Protein AF-A0AA43KV39-F1 (afdb_monomer_lite)

Radius of gyration: 13.29 Å; chains: 1; bounding box: 35×27×35 Å

Structure (mmCIF, N/CA/C/O backbone):
data_AF-A0AA43KV39-F1
#
_entry.id   AF-A0AA43KV39-F1
#
loop_
_atom_site.group_PDB
_atom_site.id
_atom_site.type_symbol
_atom_site.label_atom_id
_atom_site.label_alt_id
_atom_site.label_comp_id
_atom_site.label_asym_id
_atom_site.label_entity_id
_atom_site.label_seq_id
_atom_site.pdbx_PDB_ins_code
_atom_site.Cartn_x
_atom_site.Cartn_y
_atom_site.Cartn_z
_atom_site.occupancy
_atom_site.B_iso_or_equiv
_atom_site.auth_seq_id
_atom_site.auth_comp_id
_atom_site.auth_asym_id
_atom_site.auth_atom_id
_atom_site.pdbx_PDB_model_num
ATOM 1 N N . MET A 1 1 ? -15.244 3.056 -6.005 1.00 67.12 1 MET A N 1
ATOM 2 C CA . MET A 1 1 ? -14.945 2.030 -4.979 1.00 67.12 1 MET A CA 1
ATOM 3 C C . MET A 1 1 ? -15.563 2.482 -3.680 1.00 67.12 1 MET A C 1
ATOM 5 O O . MET A 1 1 ? -15.532 3.676 -3.415 1.00 67.12 1 MET A O 1
ATOM 9 N N . ASP A 1 2 ? -16.117 1.561 -2.900 1.00 91.31 2 ASP A N 1
ATOM 10 C CA . ASP A 1 2 ? -16.593 1.884 -1.554 1.00 91.31 2 ASP A CA 1
ATOM 11 C C . ASP A 1 2 ? -15.446 1.821 -0.526 1.00 91.31 2 ASP A C 1
ATOM 13 O O . ASP A 1 2 ? -14.483 1.064 -0.692 1.00 91.31 2 ASP A O 1
ATOM 17 N N . LYS A 1 3 ? -15.552 2.602 0.555 1.00 94.44 3 LYS A N 1
ATOM 18 C CA . LYS A 1 3 ? -14.546 2.673 1.624 1.00 94.44 3 LYS A CA 1
ATOM 19 C C . LYS A 1 3 ? -14.251 1.300 2.227 1.00 94.44 3 LYS A C 1
ATOM 21 O O . LYS A 1 3 ? -13.086 1.002 2.487 1.00 94.44 3 LYS A O 1
ATOM 26 N N . GLN A 1 4 ? -15.261 0.448 2.414 1.00 96.00 4 GLN A N 1
ATOM 27 C CA . GLN A 1 4 ? -15.054 -0.887 2.986 1.00 96.00 4 GLN A CA 1
ATOM 28 C C . GLN A 1 4 ? -14.243 -1.786 2.053 1.00 96.00 4 GLN A C 1
ATOM 30 O O . GLN A 1 4 ? -13.355 -2.506 2.505 1.00 96.00 4 GLN A O 1
ATOM 35 N N . GLN A 1 5 ? -14.482 -1.701 0.742 1.00 95.69 5 GLN A N 1
ATOM 36 C CA . GLN A 1 5 ? -13.724 -2.468 -0.252 1.00 95.69 5 GLN A CA 1
ATOM 37 C C . GLN A 1 5 ? -12.246 -2.074 -0.265 1.00 95.69 5 GLN A C 1
ATOM 39 O O . GLN A 1 5 ? -11.387 -2.937 -0.424 1.00 95.69 5 GLN A O 1
ATOM 44 N N . LEU A 1 6 ? -11.951 -0.784 -0.081 1.00 97.06 6 LEU A N 1
ATOM 45 C CA . LEU A 1 6 ? -10.582 -0.287 0.037 1.00 97.06 6 LEU A CA 1
ATOM 46 C C . LEU A 1 6 ? -9.930 -0.796 1.328 1.00 97.06 6 LEU A C 1
ATOM 48 O O . LEU A 1 6 ? -8.862 -1.396 1.271 1.00 97.06 6 LEU A O 1
ATOM 52 N N . ILE A 1 7 ? -10.600 -0.648 2.475 1.00 97.81 7 ILE A N 1
ATOM 53 C CA . ILE A 1 7 ? -10.091 -1.114 3.776 1.00 97.81 7 ILE A CA 1
ATOM 54 C C . ILE A 1 7 ? -9.804 -2.624 3.770 1.00 97.81 7 ILE A C 1
ATOM 56 O O . ILE A 1 7 ? -8.805 -3.064 4.332 1.00 97.81 7 ILE A O 1
ATOM 60 N N . GLN A 1 8 ? -10.612 -3.436 3.084 1.00 96.88 8 GLN A N 1
ATOM 61 C CA . GLN A 1 8 ? -10.357 -4.878 2.941 1.00 96.88 8 GLN A CA 1
ATOM 62 C C . GLN A 1 8 ? -9.040 -5.205 2.218 1.00 96.88 8 GLN A C 1
ATOM 64 O O . GLN A 1 8 ? -8.522 -6.312 2.365 1.00 96.88 8 GLN A O 1
ATOM 69 N N . LYS A 1 9 ? -8.487 -4.269 1.435 1.00 96.62 9 LYS A N 1
ATOM 70 C CA . LYS A 1 9 ? -7.172 -4.408 0.789 1.00 96.62 9 LYS A CA 1
ATOM 71 C C . LYS A 1 9 ? -6.011 -3.978 1.687 1.00 96.62 9 LYS A C 1
ATOM 73 O O . LYS A 1 9 ? -4.862 -4.270 1.360 1.00 96.62 9 LYS A O 1
ATOM 78 N N . CYS A 1 10 ? -6.296 -3.300 2.795 1.00 97.56 10 CYS A N 1
ATOM 79 C CA . CYS A 1 10 ? -5.310 -2.830 3.759 1.00 97.56 10 CYS A CA 1
ATOM 80 C C . CYS A 1 10 ? -4.934 -3.941 4.746 1.00 97.56 10 CYS A C 1
ATOM 82 O O . CYS A 1 10 ? -5.776 -4.713 5.222 1.00 97.56 10 CYS A O 1
ATOM 84 N N . ARG A 1 11 ? -3.652 -4.020 5.102 1.00 96.56 11 ARG A N 1
ATOM 85 C CA . ARG A 1 11 ? -3.135 -5.000 6.058 1.00 96.56 11 ARG A CA 1
ATOM 86 C C . ARG A 1 11 ? -3.237 -4.507 7.496 1.00 96.56 11 ARG A C 1
ATOM 88 O O . ARG A 1 11 ? -3.636 -5.288 8.358 1.00 96.56 11 ARG A O 1
ATOM 95 N N . TYR A 1 12 ? -2.914 -3.245 7.734 1.00 97.25 12 TYR A N 1
ATOM 96 C CA . TYR A 1 12 ? -2.805 -2.614 9.043 1.00 97.25 12 TYR A CA 1
ATOM 97 C C . TYR A 1 12 ? -3.974 -1.673 9.329 1.00 97.25 12 TYR A C 1
ATOM 99 O O . TYR A 1 12 ? -4.525 -1.749 10.419 1.00 97.25 12 TYR A O 1
ATOM 107 N N . TYR A 1 13 ? -4.387 -0.836 8.375 1.00 98.19 13 TYR A N 1
ATOM 108 C CA . TYR A 1 13 ? -5.535 0.058 8.546 1.00 98.19 13 TYR A CA 1
ATOM 109 C C . TYR A 1 13 ? -6.853 -0.708 8.408 1.00 98.19 13 TYR A C 1
ATOM 111 O O . TYR A 1 13 ? -7.123 -1.281 7.352 1.00 98.19 13 TYR A O 1
ATOM 119 N N . LYS A 1 14 ? -7.692 -0.715 9.452 1.00 97.62 14 LYS A N 1
ATOM 120 C CA . LYS A 1 14 ? -9.015 -1.370 9.457 1.00 97.62 14 LYS A CA 1
ATOM 121 C C . LYS A 1 14 ? -10.174 -0.384 9.585 1.00 97.62 14 LYS A C 1
ATOM 123 O O . LYS A 1 14 ? -11.307 -0.791 9.823 1.00 97.62 14 LYS A O 1
ATOM 128 N N . GLY A 1 15 ? -9.914 0.905 9.370 1.00 96.50 15 GLY A N 1
ATOM 129 C CA . GLY A 1 15 ? -10.924 1.957 9.478 1.00 96.50 15 GLY A CA 1
ATOM 130 C C . GLY A 1 15 ? -10.966 2.640 10.842 1.00 96.50 15 GLY A C 1
ATOM 131 O O . GLY A 1 15 ? -11.862 3.454 11.071 1.00 96.50 15 GLY A O 1
ATOM 132 N N . GLU A 1 16 ? -10.022 2.331 11.735 1.00 97.19 16 GLU A N 1
ATOM 133 C CA . GLU A 1 16 ? -9.919 2.966 13.044 1.00 97.19 16 GLU A CA 1
ATOM 134 C C . GLU A 1 16 ? -9.674 4.473 12.904 1.00 97.19 16 GLU A C 1
ATOM 136 O O . GLU A 1 16 ? -9.059 4.945 11.945 1.00 97.19 16 GLU A O 1
ATOM 141 N N . LYS A 1 17 ? -10.157 5.250 13.877 1.00 94.62 17 LYS A N 1
ATOM 142 C CA . LYS A 1 17 ? -9.910 6.697 13.924 1.00 94.62 17 LYS A CA 1
ATOM 143 C C . LYS A 1 17 ? -8.466 7.015 14.323 1.00 94.62 17 LYS A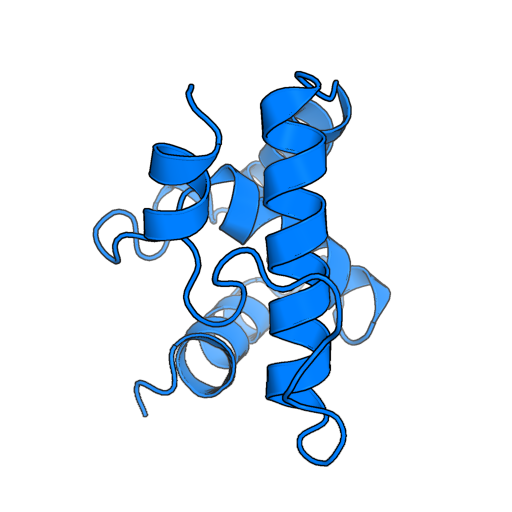 C 1
ATOM 145 O O . LYS A 1 17 ? -7.898 7.990 13.842 1.00 94.62 17 LYS A O 1
ATOM 150 N N . GLU A 1 18 ? -7.893 6.191 15.193 1.00 95.62 18 GLU A N 1
ATOM 151 C CA . GLU A 1 18 ? -6.562 6.367 15.769 1.00 95.62 18 GLU A CA 1
ATOM 152 C C . GLU A 1 18 ? -5.707 5.128 15.500 1.00 95.62 18 GLU A C 1
ATOM 154 O O . GLU A 1 18 ? -6.229 4.018 15.389 1.00 95.62 18 GLU A O 1
ATOM 159 N N . ASN A 1 19 ? -4.395 5.329 15.374 1.00 95.69 19 ASN A N 1
ATOM 160 C CA . ASN A 1 19 ? -3.454 4.262 15.055 1.00 95.69 19 ASN A CA 1
ATOM 161 C C . ASN A 1 19 ? -3.212 3.374 16.288 1.00 95.69 19 ASN A C 1
ATOM 163 O O . ASN A 1 19 ? -2.637 3.866 17.261 1.00 95.69 19 ASN A O 1
ATOM 167 N N . PRO A 1 20 ? -3.566 2.075 16.261 1.00 96.31 20 PRO A N 1
ATOM 168 C CA . PRO A 1 20 ? -3.349 1.186 17.401 1.00 96.31 20 PRO A CA 1
ATOM 169 C C . PRO A 1 20 ? -1.883 0.744 17.554 1.00 96.31 20 PRO A C 1
ATOM 171 O O . PRO A 1 20 ? -1.530 0.108 18.542 1.00 96.31 20 PRO A O 1
ATOM 174 N N . PHE A 1 21 ? -1.009 1.042 16.586 1.00 95.00 21 PHE A N 1
ATOM 175 C CA . PHE A 1 21 ? 0.370 0.552 16.543 1.00 95.00 21 PHE A CA 1
ATOM 176 C C . PHE A 1 21 ? 1.399 1.572 17.053 1.00 95.00 21 PHE A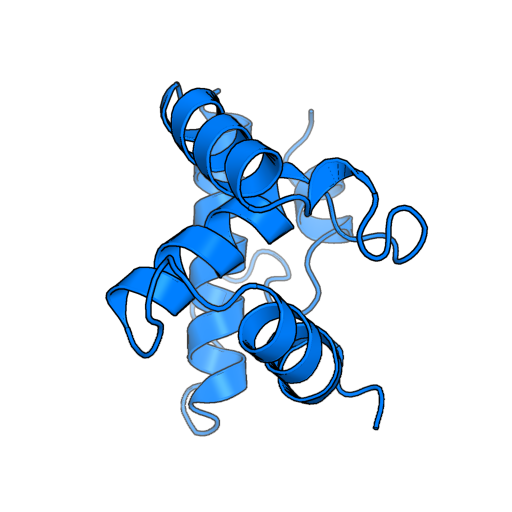 C 1
ATOM 178 O O . PHE A 1 21 ? 2.465 1.725 16.462 1.00 95.00 21 PHE A O 1
ATOM 185 N N . THR A 1 22 ? 1.119 2.276 18.148 1.00 91.31 22 THR A N 1
ATOM 186 C CA . THR A 1 22 ? 1.999 3.337 18.681 1.00 91.31 22 THR A CA 1
ATOM 187 C C . THR A 1 22 ? 3.401 2.846 19.060 1.00 91.31 22 THR A C 1
ATOM 189 O O . THR A 1 22 ? 4.369 3.574 18.863 1.00 91.31 22 THR A O 1
ATOM 192 N N . GLU A 1 23 ? 3.530 1.601 19.520 1.00 92.75 23 GLU A N 1
ATOM 193 C CA . GLU A 1 23 ? 4.801 1.020 19.983 1.00 92.75 23 GLU A CA 1
ATOM 194 C C . GLU A 1 23 ? 5.606 0.309 18.881 1.00 92.75 23 GLU A C 1
ATOM 196 O O . GLU A 1 23 ? 6.789 0.021 19.056 1.00 92.75 23 GLU A O 1
ATOM 201 N N . ASN A 1 24 ? 4.999 0.023 17.723 1.00 93.75 24 ASN A N 1
ATOM 202 C CA . ASN A 1 24 ? 5.679 -0.641 16.610 1.00 93.75 24 ASN A CA 1
ATOM 203 C C . ASN A 1 24 ? 5.817 0.318 15.428 1.00 93.75 24 ASN A C 1
ATOM 205 O O . ASN A 1 24 ? 4.881 0.480 14.649 1.00 93.75 24 ASN A O 1
ATOM 209 N N . GLN A 1 25 ? 7.002 0.909 15.268 1.00 91.69 25 GLN A N 1
ATOM 210 C CA . GLN A 1 25 ? 7.266 1.945 14.262 1.00 91.69 25 GLN A CA 1
ATOM 211 C C . GLN A 1 25 ? 6.898 1.521 12.830 1.00 91.69 25 GLN A C 1
ATOM 213 O O . GLN A 1 25 ? 6.268 2.290 12.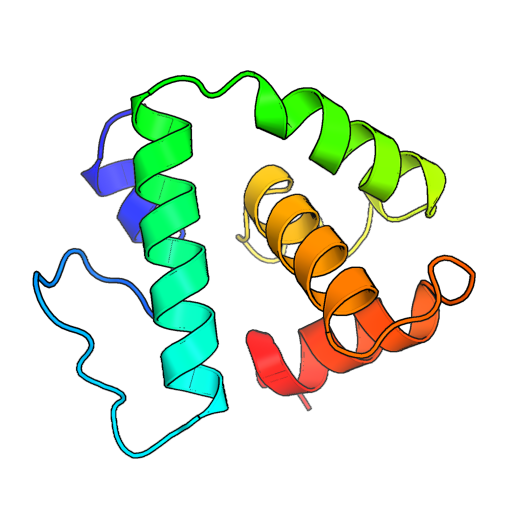107 1.00 91.69 25 GLN A O 1
ATOM 218 N N . ASN A 1 26 ? 7.215 0.284 12.430 1.00 91.88 26 ASN A N 1
ATOM 219 C CA . ASN A 1 26 ? 6.883 -0.209 11.090 1.00 91.88 26 ASN A CA 1
ATOM 220 C C . ASN A 1 26 ? 5.368 -0.318 10.895 1.00 91.88 26 ASN A C 1
ATOM 222 O O . ASN A 1 26 ? 4.825 0.215 9.929 1.00 91.88 26 ASN A O 1
ATOM 226 N N . LYS A 1 27 ? 4.664 -0.972 11.828 1.00 95.00 27 LYS A N 1
ATOM 227 C CA . LYS A 1 27 ? 3.200 -1.090 11.758 1.00 95.00 27 LYS A CA 1
ATOM 228 C C . LYS A 1 27 ? 2.523 0.281 11.839 1.00 95.00 27 LYS A C 1
ATOM 230 O O . LYS A 1 27 ? 1.540 0.497 11.139 1.00 95.00 27 LYS A O 1
ATOM 235 N N . ASN A 1 28 ? 3.074 1.204 12.631 1.00 95.44 28 ASN A N 1
ATOM 236 C CA . ASN A 1 28 ? 2.607 2.581 12.736 1.00 95.44 28 ASN A CA 1
ATOM 237 C C . ASN A 1 28 ? 2.628 3.270 11.366 1.00 95.44 28 ASN A C 1
ATOM 239 O O . ASN A 1 28 ? 1.593 3.721 10.875 1.00 95.44 28 ASN A O 1
ATOM 243 N N . MET A 1 29 ? 3.799 3.269 10.730 1.00 94.88 29 MET A N 1
ATOM 244 C CA . MET A 1 29 ? 4.024 3.868 9.420 1.00 94.88 29 MET A CA 1
ATOM 245 C C . MET A 1 29 ? 3.130 3.236 8.346 1.00 94.88 29 MET A C 1
ATOM 247 O O . MET A 1 29 ? 2.507 3.952 7.562 1.00 94.88 29 MET A O 1
ATOM 251 N N . PHE A 1 30 ? 3.018 1.906 8.312 1.00 96.81 30 PHE A N 1
ATOM 252 C CA . PHE A 1 30 ? 2.172 1.235 7.325 1.00 96.81 30 PHE A CA 1
ATOM 253 C C . PHE A 1 30 ? 0.686 1.504 7.531 1.00 96.81 30 PHE A C 1
ATOM 255 O O . PHE A 1 30 ? -0.015 1.746 6.553 1.00 96.81 30 PHE A O 1
ATOM 262 N N . TRP A 1 31 ? 0.208 1.523 8.777 1.00 98.00 31 TRP A N 1
ATOM 263 C CA . TRP A 1 31 ? -1.163 1.929 9.084 1.00 98.00 31 TRP A CA 1
ATOM 264 C C . TRP A 1 31 ? -1.441 3.348 8.576 1.00 98.00 31 TRP A C 1
ATOM 266 O O . TRP A 1 31 ? -2.472 3.592 7.950 1.00 98.00 31 TRP A O 1
ATOM 276 N N . PHE A 1 32 ? -0.497 4.275 8.774 1.00 97.12 32 PHE A N 1
ATOM 277 C CA . PHE A 1 32 ? -0.634 5.650 8.301 1.00 97.12 32 PHE A CA 1
ATOM 278 C C . PHE A 1 32 ? -0.692 5.730 6.770 1.00 97.12 32 PHE A C 1
ATOM 280 O O . PHE A 1 32 ? -1.566 6.396 6.219 1.00 97.12 32 PHE A O 1
ATOM 287 N N . TYR A 1 33 ? 0.193 5.032 6.057 1.00 97.44 33 TYR A N 1
ATOM 288 C CA . TYR A 1 33 ? 0.170 5.066 4.594 1.00 97.44 33 TYR A CA 1
ATOM 289 C C . TYR A 1 33 ? -1.041 4.361 3.995 1.00 97.44 33 TYR A C 1
ATOM 291 O O . TYR A 1 33 ? -1.580 4.834 2.998 1.00 97.44 33 TYR A O 1
ATOM 299 N N . GLU A 1 34 ? -1.522 3.286 4.609 1.00 98.38 34 GLU A N 1
ATOM 300 C CA . GLU A 1 34 ? -2.762 2.648 4.180 1.00 98.38 34 GLU A CA 1
ATOM 301 C C . GLU A 1 34 ? -3.980 3.545 4.413 1.00 98.38 34 GLU A C 1
ATOM 303 O O . GLU A 1 34 ? -4.822 3.648 3.522 1.00 98.38 34 GLU A O 1
ATOM 308 N N . SER A 1 35 ? -4.061 4.251 5.546 1.00 98.12 35 SER A N 1
ATOM 309 C CA . SER A 1 35 ? -5.165 5.189 5.792 1.00 98.12 35 SER A CA 1
ATOM 310 C C . SER A 1 35 ? -5.162 6.341 4.783 1.00 98.12 35 SER A C 1
ATOM 312 O O . SER A 1 35 ? -6.211 6.670 4.222 1.00 98.12 35 SER A O 1
ATOM 314 N N . LYS A 1 36 ? -3.979 6.875 4.447 1.00 97.56 36 LYS A N 1
ATOM 315 C CA . LYS A 1 36 ? -3.822 7.870 3.378 1.00 97.56 36 LYS A CA 1
ATOM 316 C C . LYS A 1 36 ? -4.153 7.323 2.000 1.00 97.56 36 LYS A C 1
ATOM 318 O O . LYS A 1 36 ? -4.816 8.010 1.231 1.00 97.56 36 LYS A O 1
ATOM 323 N N . TRP A 1 37 ? -3.779 6.086 1.697 1.00 98.19 37 TRP A N 1
ATOM 324 C CA . TRP A 1 37 ? -4.170 5.444 0.447 1.00 98.19 37 TRP A CA 1
ATOM 325 C C . TRP A 1 37 ? -5.695 5.301 0.321 1.00 98.19 37 TRP A C 1
ATOM 327 O O . TRP A 1 37 ? -6.239 5.593 -0.745 1.00 98.19 37 TRP A O 1
ATOM 337 N N . VAL A 1 38 ? -6.399 4.911 1.394 1.00 98.06 38 VAL A N 1
ATOM 338 C CA . VAL A 1 38 ? -7.873 4.846 1.403 1.00 98.06 38 VAL A CA 1
ATOM 339 C C . VAL A 1 38 ? -8.477 6.233 1.180 1.00 98.06 38 VAL A C 1
ATOM 341 O O . VAL A 1 38 ? -9.343 6.381 0.320 1.00 98.06 38 VAL A O 1
ATOM 344 N N . GLU A 1 39 ? -8.009 7.249 1.909 1.00 96.88 39 GLU A N 1
ATOM 345 C CA . GLU A 1 39 ? -8.460 8.641 1.768 1.00 96.88 39 GLU A CA 1
ATOM 346 C C . GLU A 1 39 ? -8.277 9.149 0.329 1.00 96.88 39 GLU A C 1
ATOM 348 O O . GLU A 1 39 ? -9.224 9.624 -0.297 1.00 96.88 39 GLU A O 1
ATOM 353 N N . MET A 1 40 ? -7.080 8.982 -0.234 1.00 96.25 40 MET A N 1
ATOM 354 C CA . MET A 1 40 ? -6.768 9.380 -1.607 1.00 96.25 40 MET A CA 1
ATOM 355 C C . MET A 1 40 ? -7.609 8.622 -2.640 1.00 96.25 40 MET A C 1
ATOM 357 O O . MET A 1 40 ? -8.027 9.209 -3.635 1.00 96.25 40 MET A O 1
ATOM 361 N N . SER A 1 41 ? -7.870 7.330 -2.413 1.00 96.69 41 SER A N 1
ATOM 362 C CA . SER A 1 41 ? -8.672 6.488 -3.313 1.00 96.69 41 SER A CA 1
ATOM 363 C C . SER A 1 41 ? -10.142 6.892 -3.335 1.00 96.69 41 SER A C 1
ATOM 365 O O . SER A 1 41 ? -10.767 6.849 -4.393 1.00 96.69 41 SER A O 1
ATOM 367 N N . LEU A 1 42 ? -10.694 7.299 -2.189 1.00 95.94 42 LEU A N 1
ATOM 368 C CA . LEU A 1 42 ? -12.061 7.816 -2.094 1.00 95.94 42 LEU A CA 1
ATOM 369 C C . LEU A 1 42 ? -12.212 9.176 -2.774 1.00 95.94 42 LEU A C 1
ATOM 371 O O . LEU A 1 42 ? -13.244 9.436 -3.384 1.00 95.94 42 LEU A O 1
ATOM 375 N N . ASN A 1 43 ? -11.176 10.008 -2.694 1.00 94.69 43 ASN A N 1
ATOM 376 C CA . ASN A 1 43 ? -11.158 11.344 -3.283 1.00 94.69 43 ASN A CA 1
ATOM 377 C C . ASN A 1 43 ? -10.652 11.368 -4.733 1.00 94.69 43 ASN A C 1
ATOM 379 O O . ASN A 1 43 ? -10.458 12.450 -5.276 1.00 94.69 43 ASN A O 1
ATOM 383 N N . SER A 1 44 ? -10.396 10.204 -5.344 1.00 90.81 44 SER A N 1
ATOM 384 C CA . SER A 1 44 ? -9.857 10.095 -6.707 1.00 90.81 44 SER A CA 1
ATOM 385 C C . SER A 1 44 ? -8.631 10.987 -6.941 1.00 90.81 44 SER A C 1
ATOM 387 O O . SER A 1 44 ? -8.549 11.687 -7.941 1.00 90.81 44 SER A O 1
ATOM 389 N N . SER A 1 45 ? -7.686 10.980 -5.998 1.00 93.06 45 SER A N 1
ATOM 390 C CA . SER A 1 45 ? -6.517 11.861 -6.041 1.00 93.06 45 SER A CA 1
ATOM 391 C C . SER A 1 45 ? -5.688 11.679 -7.318 1.00 93.06 45 SER A C 1
ATOM 393 O O . SER A 1 45 ? -5.218 10.576 -7.606 1.00 93.06 45 SER A O 1
ATOM 395 N N . ASP A 1 46 ? -5.408 12.789 -8.004 1.00 91.94 46 ASP A N 1
ATOM 396 C CA . ASP A 1 46 ? -4.572 12.822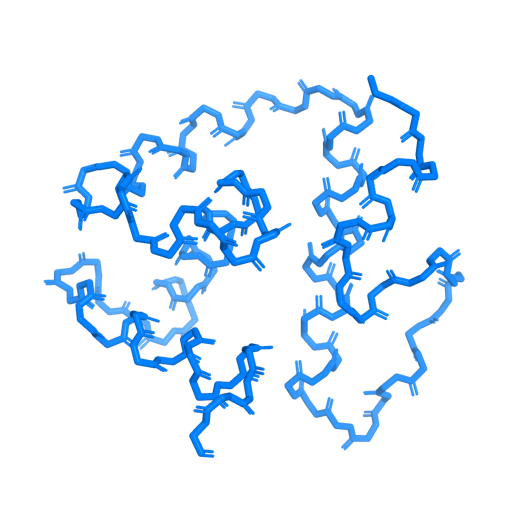 -9.214 1.00 91.94 46 ASP A CA 1
ATOM 397 C C . ASP A 1 46 ? -3.111 12.401 -8.963 1.00 91.94 46 ASP A C 1
ATOM 399 O O . ASP A 1 46 ? -2.391 12.029 -9.889 1.00 91.94 46 ASP A O 1
ATOM 403 N N . LEU A 1 47 ? -2.674 12.392 -7.697 1.00 92.00 47 LEU A N 1
ATOM 404 C CA . LEU A 1 47 ? -1.328 11.968 -7.296 1.00 92.00 47 LEU A CA 1
ATOM 405 C C . LEU A 1 47 ? -1.046 10.492 -7.606 1.00 92.00 47 LEU A C 1
ATOM 407 O O . LEU A 1 47 ? 0.113 10.092 -7.688 1.00 92.00 47 LEU A O 1
ATOM 411 N N . PHE A 1 48 ? -2.076 9.655 -7.774 1.00 92.94 48 PHE A N 1
ATOM 412 C CA . PHE A 1 48 ? -1.844 8.253 -8.119 1.00 92.94 48 PHE A CA 1
ATOM 413 C C . PHE A 1 48 ? -1.187 8.078 -9.480 1.00 92.94 48 PHE A C 1
ATOM 415 O O . PHE A 1 48 ? -0.411 7.137 -9.631 1.00 92.94 48 PHE A O 1
ATOM 422 N N . SER A 1 49 ? -1.460 8.968 -10.433 1.00 93.25 49 SER A N 1
ATOM 423 C CA . SER A 1 49 ? -0.854 8.907 -11.762 1.00 93.25 49 SER A CA 1
ATOM 424 C C . SER A 1 49 ? 0.664 9.042 -11.660 1.00 93.25 49 SER A C 1
ATOM 426 O O . SER A 1 49 ? 1.378 8.150 -12.106 1.00 93.25 49 SER A O 1
ATOM 428 N N . SER A 1 50 ? 1.160 10.059 -10.944 1.00 93.81 50 SER A N 1
ATOM 429 C CA . SER A 1 50 ? 2.605 10.256 -10.776 1.00 93.81 50 SER A CA 1
ATOM 430 C C . SER A 1 50 ? 3.264 9.108 -10.009 1.00 93.81 50 SER A C 1
ATOM 432 O O . SER A 1 50 ? 4.324 8.632 -10.402 1.00 93.81 50 SER A O 1
ATOM 434 N N . TYR A 1 51 ? 2.622 8.600 -8.950 1.00 95.12 51 TYR A N 1
ATOM 435 C CA . TYR A 1 51 ? 3.167 7.467 -8.195 1.00 95.12 51 TYR A CA 1
ATOM 436 C C . TYR A 1 51 ? 3.244 6.195 -9.045 1.00 95.12 51 TYR A C 1
ATOM 438 O O . TYR A 1 51 ? 4.217 5.447 -8.950 1.00 95.12 51 TYR A O 1
ATOM 446 N N . ILE A 1 52 ? 2.230 5.929 -9.871 1.00 95.69 52 ILE A N 1
ATOM 447 C CA . ILE A 1 52 ? 2.222 4.779 -10.780 1.00 95.69 52 ILE A CA 1
ATOM 448 C C . ILE A 1 52 ? 3.282 4.937 -11.871 1.00 95.69 52 ILE A C 1
ATOM 450 O O . ILE A 1 52 ? 3.959 3.958 -12.179 1.00 95.69 52 ILE A O 1
ATOM 454 N N . ASP A 1 53 ? 3.462 6.138 -12.417 1.00 94.81 53 ASP A N 1
ATOM 455 C CA . ASP A 1 53 ? 4.475 6.404 -13.437 1.00 94.81 53 ASP A CA 1
ATOM 456 C C . ASP A 1 53 ? 5.888 6.161 -12.896 1.00 94.81 53 ASP A C 1
ATOM 458 O O . ASP A 1 53 ? 6.654 5.414 -13.505 1.00 94.81 53 ASP A O 1
ATOM 462 N N . GLU A 1 54 ? 6.209 6.686 -11.708 1.00 92.81 54 GLU A N 1
ATOM 463 C CA . GLU A 1 54 ? 7.485 6.430 -11.021 1.00 92.81 54 GLU A CA 1
ATOM 464 C C . GLU A 1 54 ? 7.699 4.933 -10.751 1.00 92.81 54 GLU A C 1
ATOM 466 O O . GLU A 1 54 ? 8.770 4.379 -11.004 1.00 92.81 54 GLU A O 1
ATOM 471 N N . TYR A 1 55 ? 6.658 4.248 -10.274 1.00 95.12 55 TYR A N 1
ATOM 472 C CA . TYR A 1 55 ? 6.692 2.816 -9.987 1.00 95.12 55 TYR A CA 1
ATOM 473 C C . TYR A 1 55 ? 6.922 1.971 -11.250 1.00 95.12 55 TYR A C 1
ATOM 475 O O . TYR A 1 55 ? 7.687 1.003 -11.244 1.00 95.12 55 TYR A O 1
ATOM 483 N N . ASN A 1 56 ? 6.281 2.338 -12.358 1.00 94.75 56 ASN A N 1
ATOM 484 C CA . ASN A 1 56 ? 6.441 1.655 -13.636 1.00 94.75 56 ASN A CA 1
ATOM 485 C C . ASN A 1 56 ? 7.811 1.943 -14.262 1.00 94.75 56 ASN A C 1
ATOM 487 O O . ASN A 1 56 ? 8.434 1.014 -14.776 1.00 94.75 56 ASN A O 1
ATOM 491 N N . ALA A 1 57 ? 8.307 3.181 -14.164 1.00 93.31 57 ALA A N 1
ATOM 492 C CA . ALA A 1 57 ? 9.650 3.564 -14.604 1.00 93.31 57 ALA A CA 1
ATOM 493 C C . ALA A 1 57 ? 10.751 2.793 -13.850 1.00 93.31 57 ALA A C 1
ATOM 495 O O . ALA A 1 57 ? 11.809 2.509 -14.409 1.00 93.31 57 ALA A O 1
ATOM 496 N N . ALA A 1 58 ? 10.471 2.379 -12.612 1.00 92.81 58 ALA A N 1
ATOM 497 C CA . ALA A 1 58 ? 11.318 1.504 -11.805 1.00 92.81 58 ALA A CA 1
ATOM 498 C C . ALA A 1 58 ? 11.175 -0.002 -12.131 1.00 92.81 58 ALA A C 1
ATOM 500 O O . ALA A 1 58 ? 11.712 -0.841 -11.405 1.00 92.81 58 ALA A O 1
ATOM 501 N N . TRP A 1 59 ? 10.458 -0.370 -13.202 1.00 93.81 59 TRP A N 1
ATOM 502 C CA . TRP A 1 59 ? 10.206 -1.759 -13.616 1.00 93.81 59 TRP A CA 1
ATOM 503 C C . TRP A 1 59 ? 9.498 -2.601 -12.541 1.00 93.81 59 TRP A C 1
ATOM 505 O O . TRP A 1 59 ? 9.801 -3.781 -12.347 1.00 93.81 59 TRP A O 1
ATOM 515 N N . LEU A 1 60 ? 8.562 -1.990 -11.807 1.00 94.94 60 LEU A N 1
ATOM 516 C CA . LEU A 1 60 ? 7.800 -2.660 -10.747 1.00 94.94 60 LEU A CA 1
ATOM 517 C C . LEU A 1 60 ? 6.370 -3.046 -11.170 1.00 94.94 60 LEU A C 1
ATOM 519 O O . LEU A 1 60 ? 5.634 -3.623 -10.375 1.00 94.94 60 LEU A O 1
ATOM 523 N N . TYR A 1 61 ? 5.963 -2.778 -12.413 1.00 93.19 61 TYR A N 1
ATOM 524 C CA . TYR A 1 61 ? 4.590 -2.970 -12.918 1.00 93.19 61 TYR A CA 1
ATOM 525 C C . TYR A 1 61 ? 4.037 -4.411 -12.810 1.00 93.19 61 TYR A C 1
ATOM 527 O O . TYR A 1 61 ? 2.816 -4.628 -12.848 1.00 93.19 61 TYR A O 1
ATOM 535 N N . ASP A 1 62 ? 4.913 -5.409 -12.703 1.00 93.19 62 ASP A N 1
ATOM 536 C CA . ASP A 1 62 ? 4.596 -6.829 -12.533 1.00 93.19 62 ASP A CA 1
ATOM 537 C C . ASP A 1 62 ? 4.945 -7.374 -11.133 1.00 93.19 62 ASP A C 1
ATOM 539 O O . ASP A 1 62 ? 4.594 -8.513 -10.809 1.00 93.19 62 ASP A O 1
ATOM 543 N N . PHE A 1 63 ? 5.556 -6.558 -10.268 1.00 95.31 63 PHE A N 1
ATOM 544 C CA . PHE A 1 63 ? 6.026 -6.970 -8.950 1.00 95.31 63 PHE A CA 1
ATOM 545 C C . PHE A 1 63 ? 4.874 -7.419 -8.039 1.00 95.31 63 PHE A C 1
ATOM 547 O O . PHE A 1 63 ? 3.982 -6.647 -7.666 1.00 95.31 63 PHE A O 1
ATOM 554 N N . GLU A 1 64 ? 4.912 -8.695 -7.645 1.00 95.06 64 GLU A N 1
ATOM 555 C CA . GLU A 1 64 ? 3.957 -9.319 -6.723 1.00 95.06 64 GLU A CA 1
ATOM 556 C C . GLU A 1 64 ? 2.486 -9.111 -7.127 1.00 95.06 64 GLU A C 1
ATOM 558 O O . GLU A 1 64 ? 1.611 -8.950 -6.281 1.00 95.06 64 GLU A O 1
ATOM 563 N N . ARG A 1 65 ? 2.166 -9.078 -8.430 1.00 92.31 65 ARG A N 1
ATOM 564 C CA . ARG A 1 65 ? 0.822 -8.716 -8.939 1.00 92.31 65 ARG A CA 1
ATOM 565 C C . ARG A 1 65 ? -0.344 -9.510 -8.312 1.00 92.31 65 ARG A C 1
ATOM 567 O O . ARG A 1 65 ? -1.482 -9.049 -8.344 1.00 92.31 65 ARG A O 1
ATOM 574 N N . LYS A 1 66 ? -0.079 -10.694 -7.751 1.00 93.12 66 LYS A N 1
ATOM 575 C CA . LYS A 1 66 ? -1.076 -11.604 -7.162 1.00 93.12 66 LYS A CA 1
ATOM 576 C C . LYS A 1 66 ? -1.111 -11.600 -5.626 1.00 93.12 66 LYS A C 1
ATOM 578 O O . LYS A 1 66 ? -1.859 -12.380 -5.049 1.00 93.12 66 LYS A O 1
ATOM 583 N N . ASP A 1 67 ? -0.364 -10.725 -4.955 1.00 94.12 67 ASP A N 1
ATOM 584 C CA . ASP A 1 67 ? -0.256 -10.693 -3.485 1.00 94.12 67 ASP A CA 1
ATOM 585 C C . ASP A 1 67 ? -1.423 -9.994 -2.758 1.00 94.12 67 ASP A C 1
ATOM 587 O O . ASP A 1 67 ? -1.356 -9.758 -1.546 1.00 94.12 67 ASP A O 1
ATOM 591 N N . GLY A 1 68 ? -2.461 -9.603 -3.503 1.00 93.25 68 GLY A N 1
ATOM 592 C CA . GLY A 1 68 ? -3.659 -8.939 -2.997 1.00 93.25 68 GLY A CA 1
ATOM 593 C C . GLY A 1 68 ? -3.507 -7.446 -2.685 1.00 93.25 68 GLY A C 1
ATOM 594 O O . GLY A 1 68 ? -4.519 -6.803 -2.403 1.00 93.25 68 GLY A O 1
ATOM 595 N N . THR A 1 69 ? -2.301 -6.871 -2.766 1.00 96.56 69 THR A N 1
ATOM 596 C CA . THR A 1 69 ? -2.083 -5.438 -2.531 1.00 96.56 69 THR A CA 1
ATOM 597 C C . THR A 1 69 ? -2.266 -4.647 -3.831 1.00 96.56 69 THR A C 1
ATOM 599 O O . THR A 1 69 ? -1.586 -4.930 -4.819 1.00 96.56 69 THR A O 1
ATOM 602 N N . PRO A 1 70 ? -3.141 -3.622 -3.850 1.00 96.19 70 PRO A N 1
ATOM 603 C CA . PRO A 1 70 ? -3.353 -2.781 -5.022 1.00 96.19 70 PRO A CA 1
ATOM 604 C C . PRO A 1 70 ? -2.064 -2.115 -5.507 1.00 96.19 70 PRO A C 1
ATOM 606 O O . PRO A 1 70 ? -1.258 -1.645 -4.704 1.00 96.19 70 PRO A O 1
ATOM 609 N N . GLN A 1 71 ? -1.896 -2.010 -6.825 1.00 96.38 71 GLN A N 1
ATOM 610 C CA . GLN A 1 71 ? -0.704 -1.397 -7.416 1.00 96.38 71 GLN A CA 1
ATOM 611 C C . GLN A 1 71 ? -0.525 0.060 -6.970 1.00 96.38 71 GLN A C 1
ATOM 613 O O . GLN A 1 71 ? 0.592 0.470 -6.687 1.00 96.38 71 GLN A O 1
ATOM 618 N N . THR A 1 72 ? -1.611 0.822 -6.808 1.00 96.62 72 THR A N 1
ATOM 619 C CA . THR A 1 72 ? -1.557 2.207 -6.307 1.00 96.62 72 THR A CA 1
ATOM 620 C C . THR A 1 72 ? -1.073 2.299 -4.859 1.00 96.62 72 THR A C 1
ATOM 622 O O . THR A 1 72 ? -0.407 3.266 -4.499 1.00 96.62 72 THR A O 1
ATOM 625 N N . LEU A 1 73 ? -1.337 1.280 -4.032 1.00 98.00 73 LEU A N 1
ATOM 626 C CA . LEU A 1 73 ? -0.778 1.195 -2.681 1.00 98.00 73 LEU A CA 1
ATOM 627 C C . LEU A 1 73 ? 0.711 0.831 -2.732 1.00 98.00 73 LEU A C 1
ATOM 629 O O . LEU A 1 73 ? 1.509 1.435 -2.021 1.00 98.00 73 LEU A O 1
ATOM 633 N N . LYS A 1 74 ? 1.121 -0.090 -3.612 1.00 97.50 74 LYS A N 1
ATOM 634 C CA . LYS A 1 74 ? 2.551 -0.387 -3.824 1.00 97.50 74 LYS A CA 1
ATOM 635 C C . LYS A 1 74 ? 3.321 0.830 -4.331 1.00 97.50 74 LYS A C 1
ATOM 637 O O . LYS A 1 74 ? 4.414 1.086 -3.843 1.00 97.50 74 LYS A O 1
ATOM 642 N N . ALA A 1 75 ? 2.734 1.587 -5.252 1.00 96.56 75 ALA A N 1
ATOM 643 C CA . ALA A 1 75 ? 3.292 2.818 -5.792 1.00 96.56 75 ALA A CA 1
ATOM 644 C C . ALA A 1 75 ? 3.444 3.903 -4.716 1.00 96.56 75 ALA A C 1
ATOM 646 O O . ALA A 1 75 ? 4.512 4.496 -4.598 1.00 96.56 75 ALA A O 1
ATOM 647 N N . LEU A 1 76 ? 2.429 4.094 -3.861 1.00 96.88 76 LEU A N 1
ATOM 648 C CA . LEU A 1 76 ? 2.537 4.979 -2.697 1.00 96.88 76 LEU A CA 1
ATOM 649 C C . LEU A 1 76 ? 3.687 4.545 -1.774 1.00 96.88 76 LEU A C 1
ATOM 651 O O . LEU A 1 76 ? 4.501 5.372 -1.374 1.00 96.88 76 LEU A O 1
ATOM 655 N N . LEU A 1 77 ? 3.764 3.255 -1.434 1.00 95.88 77 LEU A N 1
ATOM 656 C CA . LEU A 1 77 ? 4.821 2.728 -0.568 1.00 95.88 77 LEU A CA 1
ATOM 657 C C . LEU A 1 77 ? 6.208 2.878 -1.200 1.00 95.88 77 LEU A C 1
ATOM 659 O O . LEU A 1 77 ? 7.153 3.191 -0.485 1.00 95.88 77 LEU A O 1
ATOM 663 N N . PHE A 1 78 ? 6.331 2.691 -2.515 1.00 95.31 78 PHE A N 1
ATOM 664 C CA . PHE A 1 78 ? 7.577 2.902 -3.249 1.00 95.31 78 PHE A CA 1
ATOM 665 C C . PHE A 1 78 ? 8.014 4.363 -3.206 1.00 95.31 78 PHE A C 1
ATOM 667 O O . PHE A 1 78 ? 9.130 4.639 -2.780 1.00 95.31 78 PHE A O 1
ATOM 674 N N . ASN A 1 79 ? 7.117 5.295 -3.535 1.00 93.38 79 ASN A N 1
ATOM 675 C CA . ASN A 1 79 ? 7.409 6.724 -3.465 1.00 93.38 79 ASN A CA 1
ATOM 676 C C . ASN A 1 79 ? 7.829 7.144 -2.039 1.00 93.38 79 ASN A C 1
ATOM 678 O O . ASN A 1 79 ? 8.768 7.909 -1.845 1.00 93.38 79 ASN A O 1
ATOM 682 N N . ARG A 1 80 ? 7.189 6.608 -0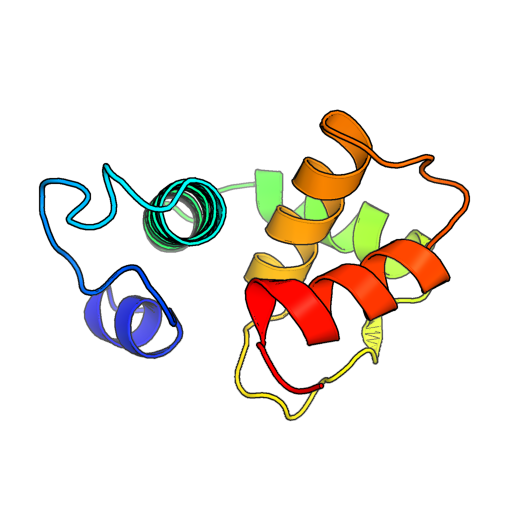.993 1.00 92.25 80 ARG A N 1
ATOM 683 C CA . ARG A 1 80 ? 7.609 6.892 0.392 1.00 92.25 80 ARG A CA 1
ATOM 684 C C . ARG A 1 80 ? 8.940 6.238 0.745 1.00 92.25 80 ARG A C 1
ATOM 686 O O . ARG A 1 80 ? 9.750 6.862 1.422 1.00 92.25 80 ARG A O 1
ATOM 693 N N . TYR A 1 81 ? 9.187 5.020 0.275 1.00 91.56 81 TYR A N 1
ATOM 694 C CA . TYR A 1 81 ? 10.459 4.335 0.472 1.00 91.56 81 TYR A CA 1
ATOM 695 C C . TYR A 1 81 ? 11.624 5.137 -0.125 1.00 91.56 81 TYR A C 1
ATOM 697 O O . TYR A 1 81 ? 12.616 5.350 0.570 1.00 91.56 81 TYR A O 1
ATOM 705 N N . THR A 1 82 ? 11.480 5.655 -1.350 1.00 88.12 82 THR A N 1
ATOM 706 C CA . THR A 1 82 ? 12.503 6.489 -2.005 1.00 88.12 82 THR A CA 1
ATOM 707 C C . THR A 1 82 ? 12.702 7.837 -1.310 1.00 88.12 82 THR A C 1
ATOM 709 O O . THR A 1 82 ? 13.822 8.316 -1.226 1.00 88.12 82 THR A O 1
ATOM 712 N N . HIS A 1 83 ? 11.663 8.439 -0.726 1.00 82.81 83 HIS A N 1
ATOM 713 C CA . HIS A 1 83 ? 11.828 9.690 0.027 1.00 82.81 83 HIS A CA 1
ATOM 714 C C . HIS A 1 83 ? 12.403 9.522 1.443 1.00 82.81 83 HIS A C 1
ATOM 716 O O . HIS A 1 83 ? 12.983 10.470 1.968 1.00 82.81 83 HIS A O 1
ATOM 722 N N . LEU A 1 84 ? 12.223 8.361 2.080 1.00 72.81 84 LEU A N 1
ATOM 723 C CA . LEU A 1 84 ? 12.664 8.125 3.460 1.00 72.81 84 LEU A CA 1
ATOM 724 C C . LEU A 1 84 ? 14.051 7.486 3.553 1.00 72.81 84 LEU A C 1
ATOM 726 O O . LEU A 1 84 ? 14.835 7.867 4.415 1.00 72.81 84 LEU A O 1
ATOM 730 N N . ASN A 1 85 ? 14.323 6.487 2.712 1.00 64.88 85 ASN A N 1
ATOM 731 C CA . ASN A 1 85 ? 15.479 5.597 2.858 1.00 64.88 85 ASN A CA 1
ATOM 732 C C . ASN A 1 85 ? 16.132 5.201 1.523 1.00 64.88 85 ASN A C 1
ATOM 734 O O . ASN A 1 85 ? 17.178 4.555 1.534 1.00 64.88 85 ASN A O 1
ATOM 738 N N . GLY A 1 86 ? 15.487 5.482 0.389 1.00 57.28 86 GLY A N 1
ATOM 739 C CA . GLY A 1 86 ? 15.812 4.860 -0.888 1.00 57.28 86 GLY A CA 1
ATOM 740 C C . GLY A 1 86 ? 16.505 5.792 -1.872 1.00 57.28 86 GLY A C 1
ATOM 741 O O . GLY A 1 86 ? 16.198 6.971 -1.984 1.00 57.28 86 GLY A O 1
ATOM 742 N N . ASP A 1 87 ? 17.405 5.214 -2.652 1.00 64.25 87 ASP A N 1
ATOM 743 C CA . ASP A 1 87 ? 17.815 5.771 -3.932 1.00 64.25 87 ASP A CA 1
ATOM 744 C C . ASP A 1 87 ? 16.797 5.315 -4.994 1.00 64.25 87 ASP A C 1
ATOM 746 O O . ASP A 1 87 ? 16.506 4.118 -5.104 1.00 64.25 87 ASP A O 1
ATOM 750 N N . TYR A 1 88 ? 16.257 6.254 -5.782 1.00 61.97 88 TYR A N 1
ATOM 751 C CA . TYR A 1 88 ? 15.385 5.961 -6.931 1.00 61.97 88 TYR A CA 1
ATOM 752 C C . TYR A 1 88 ? 16.031 4.969 -7.920 1.00 61.97 88 TYR A C 1
ATOM 754 O O . TYR A 1 88 ? 15.321 4.314 -8.682 1.00 61.97 88 TYR A O 1
ATOM 762 N N . SER A 1 89 ? 17.360 4.819 -7.887 1.00 65.56 89 SER A N 1
ATOM 763 C CA . SER A 1 89 ? 18.120 3.893 -8.725 1.00 65.56 89 SER A CA 1
ATOM 764 C C . SER A 1 89 ? 18.076 2.417 -8.285 1.00 65.56 89 SER A C 1
ATOM 766 O O . SER A 1 89 ? 18.545 1.561 -9.038 1.00 65.56 89 SER A O 1
ATOM 768 N N . ASN A 1 90 ? 17.498 2.074 -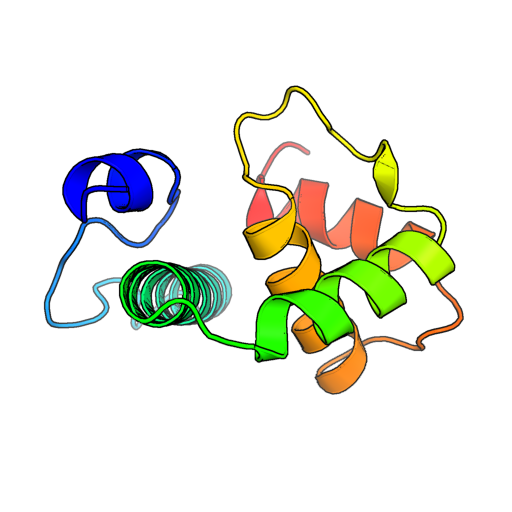7.119 1.00 80.00 90 ASN A N 1
ATOM 769 C CA . ASN A 1 90 ? 17.587 0.713 -6.561 1.00 80.00 90 ASN A CA 1
ATOM 770 C C . ASN A 1 90 ? 16.231 0.005 -6.292 1.00 80.00 90 ASN A C 1
ATOM 772 O O . ASN A 1 90 ? 15.883 -0.286 -5.141 1.00 80.00 90 ASN A O 1
ATOM 776 N N . PRO A 1 91 ? 15.461 -0.356 -7.343 1.00 87.50 91 PRO A N 1
ATOM 777 C CA . PRO A 1 91 ? 14.222 -1.132 -7.210 1.00 87.50 91 PRO A CA 1
ATOM 778 C C . PRO A 1 91 ? 14.349 -2.473 -6.453 1.00 87.50 91 PRO A C 1
ATOM 780 O O . PRO A 1 91 ? 13.408 -2.826 -5.734 1.00 87.50 91 PRO A O 1
ATOM 783 N N . PRO A 1 92 ? 15.451 -3.248 -6.565 1.00 91.44 92 PRO A N 1
ATOM 784 C CA . PRO A 1 92 ? 15.628 -4.483 -5.796 1.00 91.44 92 PRO A CA 1
ATOM 785 C C . PRO A 1 92 ? 15.517 -4.314 -4.273 1.00 91.44 92 PRO A C 1
ATOM 787 O O . PRO A 1 92 ? 14.876 -5.140 -3.620 1.00 91.44 92 PRO A O 1
ATOM 790 N N . GLU A 1 93 ? 16.070 -3.240 -3.705 1.00 90.94 93 GLU A N 1
ATOM 791 C CA . GLU A 1 93 ? 15.999 -2.996 -2.256 1.00 90.94 93 GLU A CA 1
ATOM 792 C C . GLU A 1 93 ? 14.576 -2.664 -1.796 1.00 90.94 93 GLU A C 1
ATOM 794 O O . GLU A 1 93 ? 14.130 -3.164 -0.759 1.00 90.94 93 GLU A O 1
ATOM 799 N N . PHE A 1 94 ? 13.802 -1.938 -2.612 1.00 93.31 94 PHE A N 1
ATOM 800 C CA . PHE A 1 94 ? 12.373 -1.769 -2.350 1.00 93.31 94 PHE A CA 1
ATOM 801 C C . PHE A 1 94 ? 11.638 -3.115 -2.343 1.00 93.31 94 PHE A C 1
ATOM 803 O O . PHE A 1 94 ? 10.861 -3.375 -1.424 1.00 93.31 94 PHE A O 1
ATOM 810 N N . LYS A 1 95 ? 11.884 -3.992 -3.331 1.00 94.12 95 LYS A N 1
ATOM 811 C CA . LYS A 1 95 ? 11.237 -5.319 -3.390 1.00 94.12 95 LYS A CA 1
ATOM 812 C C . LYS A 1 95 ? 11.534 -6.130 -2.130 1.00 94.12 95 LYS A C 1
ATOM 814 O O . LYS A 1 95 ? 10.619 -6.702 -1.538 1.00 94.12 95 LYS A O 1
ATOM 819 N N . LYS A 1 96 ? 12.797 -6.136 -1.694 1.00 93.69 96 LYS A N 1
ATOM 820 C CA . LYS A 1 96 ? 13.228 -6.803 -0.462 1.00 93.69 96 LYS A CA 1
ATOM 821 C C . LYS A 1 96 ? 12.517 -6.223 0.757 1.00 93.69 96 LYS A C 1
ATOM 823 O O . LYS A 1 96 ? 11.860 -6.973 1.470 1.00 93.69 96 LYS A O 1
ATOM 828 N N . TRP A 1 97 ? 12.574 -4.905 0.949 1.00 92.81 97 TRP A N 1
ATOM 829 C CA . TRP A 1 97 ? 11.911 -4.224 2.064 1.00 92.81 97 TRP A CA 1
ATOM 830 C C . TRP A 1 97 ? 10.399 -4.473 2.086 1.00 92.81 97 TRP A C 1
ATOM 832 O O . TRP A 1 97 ? 9.815 -4.715 3.143 1.00 92.81 97 TRP A O 1
ATOM 842 N N . TYR A 1 98 ? 9.754 -4.470 0.921 1.00 95.12 98 TYR A N 1
ATOM 843 C CA . TYR A 1 98 ? 8.334 -4.768 0.797 1.00 95.12 98 TYR A CA 1
ATOM 844 C C . TYR A 1 98 ? 8.015 -6.186 1.286 1.00 95.12 98 TYR A C 1
ATOM 846 O O . TYR A 1 98 ? 7.099 -6.372 2.088 1.00 95.12 98 TYR A O 1
ATOM 854 N N . LEU A 1 99 ? 8.788 -7.185 0.853 1.00 95.25 99 LEU A N 1
ATOM 855 C CA . LEU A 1 99 ? 8.575 -8.585 1.224 1.00 95.25 99 LEU A CA 1
ATOM 856 C C . LEU A 1 99 ? 8.898 -8.861 2.701 1.00 95.25 99 LEU A C 1
ATOM 858 O O . LEU A 1 99 ? 8.122 -9.538 3.378 1.00 95.25 99 LEU A O 1
ATOM 862 N N . THR A 1 100 ? 9.994 -8.307 3.223 1.00 93.50 100 THR A N 1
ATOM 863 C CA . THR A 1 100 ? 10.436 -8.537 4.610 1.00 93.50 100 THR A CA 1
ATOM 864 C C . THR A 1 100 ? 9.626 -7.745 5.624 1.00 93.50 100 THR A C 1
ATOM 866 O O . THR A 1 100 ? 9.312 -8.248 6.696 1.00 93.50 100 THR A O 1
ATOM 869 N N . THR A 1 101 ? 9.294 -6.493 5.312 1.00 92.69 101 THR A N 1
ATOM 870 C CA . THR A 1 101 ? 8.858 -5.524 6.325 1.00 92.69 101 THR A CA 1
ATOM 871 C C . THR A 1 101 ? 7.367 -5.243 6.228 1.00 92.69 101 THR A C 1
ATOM 873 O O . THR A 1 101 ? 6.676 -5.274 7.244 1.00 92.69 101 THR A O 1
ATOM 876 N N . TYR A 1 102 ? 6.846 -5.016 5.017 1.00 95.19 102 TYR A N 1
ATOM 877 C CA . TYR A 1 102 ? 5.410 -4.795 4.808 1.00 95.19 102 TYR A CA 1
ATOM 878 C C . TYR A 1 102 ? 4.631 -6.112 4.736 1.00 95.19 102 TYR A C 1
ATOM 880 O O . TYR A 1 102 ? 3.576 -6.270 5.357 1.00 95.19 102 TYR A O 1
ATOM 888 N N . LYS A 1 103 ? 5.145 -7.090 3.981 1.00 93.81 103 LYS A N 1
ATOM 889 C CA . LYS A 1 103 ? 4.520 -8.409 3.878 1.00 93.81 103 LYS A CA 1
ATOM 890 C C . LYS A 1 103 ? 4.892 -9.338 5.029 1.00 93.81 103 LYS A C 1
ATOM 892 O O . LYS A 1 103 ? 4.062 -10.173 5.383 1.00 93.81 103 LYS A O 1
ATOM 897 N N . GLY A 1 104 ? 6.064 -9.179 5.641 1.00 84.25 104 GLY A N 1
ATOM 898 C CA . GLY A 1 104 ? 6.517 -10.079 6.706 1.00 84.25 104 GLY A CA 1
ATOM 899 C C . GLY A 1 104 ? 6.634 -11.532 6.238 1.00 84.25 104 GLY A C 1
ATOM 900 O O . GLY A 1 104 ? 6.274 -12.428 6.991 1.00 84.25 104 GLY A O 1
ATOM 901 N N . ASN A 1 105 ? 7.037 -11.747 4.979 1.00 66.12 105 ASN A N 1
ATOM 902 C CA . ASN A 1 105 ? 7.063 -13.053 4.309 1.00 66.12 105 ASN A CA 1
ATOM 903 C C . ASN A 1 105 ? 8.473 -13.686 4.250 1.00 66.12 105 ASN A C 1
ATOM 905 O O . ASN A 1 105 ? 8.729 -14.502 3.367 1.00 66.12 105 ASN A O 1
ATOM 909 N N . LEU A 1 106 ? 9.388 -13.313 5.150 1.00 49.28 106 LEU A N 1
ATOM 910 C CA . LEU A 1 106 ? 10.726 -13.908 5.269 1.00 49.28 106 LEU A CA 1
ATOM 911 C C . LEU A 1 106 ? 11.014 -14.304 6.715 1.00 49.28 106 LEU A C 1
ATOM 913 O O . LEU A 1 106 ? 10.705 -13.479 7.604 1.00 49.28 106 LEU A O 1
#

pLDDT: mean 91.78, std 9.37, range [49.28, 98.38]

Foldseek 3Di:
DDLCVLCVLQDQANPDPDRPPPPPPLSSVSNVLSVVVSVCVVVVPPVLVVLLVLCVVLVCPPPPPPVSHDSSSLSSQVVVCCVPPDDSNDPPVSSVCCCCRVVVPD

Sequence (106 aa):
MDKQQLIQKCRYYKGEKENPFTENQNKNMFWFYESKWVEMSLNSSDLFSSYIDEYNAAWLYDFERKDGTPQTLKALLFNRYTHLNGDYSNPPEFKKWYLTTYKGNL

Secondary structure (DSSP, 8-state):
--HHHHHTT-SS--S-SS-S-TT-HHHHHHHHHHHHHHHHHHTT-THHHHHHHHHHHTT-TTTTTTSS--HHHHHHHHHHHHHHT--TT-HHHHHHHIIIIIS---